Protein AF-A0A5T8J8W1-F1 (afdb_monomer_lite)

Sequence (77 aa):
MTTITKERIELFIKSPLENGLTRGEQMELARIALASLEREQIRREHAEWSDATFGNVGPIGPLKHLSKEALEAAAEP

Radius of gyration: 21.99 Å; chains: 1; bounding box: 56×22×48 Å

Structure (mmCIF, N/CA/C/O backbone):
data_AF-A0A5T8J8W1-F1
#
_entry.id   AF-A0A5T8J8W1-F1
#
loop_
_atom_site.group_PDB
_atom_site.id
_atom_site.type_symbol
_atom_site.label_atom_id
_atom_site.label_alt_id
_atom_site.label_comp_id
_atom_site.label_asym_id
_atom_site.label_entity_id
_atom_site.label_seq_id
_atom_site.pdbx_PDB_ins_code
_atom_site.Cartn_x
_atom_site.Cartn_y
_atom_site.Cartn_z
_atom_site.occupancy
_atom_site.B_iso_or_equiv
_atom_site.auth_seq_id
_atom_site.auth_comp_id
_atom_site.auth_asym_id
_atom_site.auth_atom_id
_atom_site.pdbx_PDB_model_num
ATOM 1 N N . MET A 1 1 ? -11.853 -12.201 -8.209 1.00 44.09 1 MET A N 1
ATOM 2 C CA . MET A 1 1 ? -11.431 -11.457 -7.003 1.00 44.09 1 MET A CA 1
ATOM 3 C C . MET A 1 1 ? -12.040 -10.070 -7.070 1.00 44.09 1 MET A C 1
ATOM 5 O O . MET A 1 1 ? -11.918 -9.433 -8.105 1.00 44.09 1 MET A O 1
ATOM 9 N N . THR A 1 2 ? -12.729 -9.623 -6.024 1.00 57.78 2 THR A N 1
ATOM 10 C CA . THR A 1 2 ? -13.203 -8.235 -5.914 1.00 57.78 2 THR A CA 1
ATOM 11 C C . THR A 1 2 ? -12.042 -7.359 -5.448 1.00 57.78 2 THR A C 1
ATOM 13 O O . THR A 1 2 ? -11.550 -7.548 -4.337 1.00 57.78 2 THR A O 1
ATOM 16 N N . THR A 1 3 ? -11.574 -6.441 -6.291 1.00 72.44 3 THR A N 1
ATOM 17 C CA . THR A 1 3 ? -10.491 -5.510 -5.946 1.00 72.44 3 THR A CA 1
ATOM 18 C C . THR A 1 3 ? -11.003 -4.485 -4.938 1.00 72.44 3 THR A C 1
ATOM 20 O O . THR A 1 3 ? -12.030 -3.848 -5.166 1.00 72.44 3 THR A O 1
ATOM 23 N N . ILE A 1 4 ? -10.311 -4.338 -3.809 1.00 87.44 4 ILE A N 1
ATOM 24 C CA . ILE A 1 4 ? -10.601 -3.269 -2.851 1.00 87.44 4 ILE A CA 1
ATOM 25 C C . ILE A 1 4 ? -10.240 -1.925 -3.500 1.00 87.44 4 ILE A C 1
ATOM 27 O O . ILE A 1 4 ? -9.168 -1.803 -4.083 1.00 87.44 4 ILE A O 1
ATOM 31 N N . THR A 1 5 ? -11.136 -0.938 -3.465 1.00 93.81 5 THR A N 1
ATOM 32 C CA . THR A 1 5 ? -10.881 0.385 -4.060 1.00 93.81 5 THR A CA 1
ATOM 33 C C . THR A 1 5 ? -10.486 1.398 -2.993 1.00 93.81 5 THR A C 1
ATOM 35 O O . THR A 1 5 ? -10.791 1.216 -1.807 1.00 93.81 5 THR A O 1
ATOM 38 N N . LYS A 1 6 ? -9.833 2.488 -3.410 1.00 93.81 6 LYS A N 1
ATOM 39 C CA . LYS A 1 6 ? -9.443 3.580 -2.511 1.00 93.81 6 LYS A CA 1
ATOM 40 C C . LYS A 1 6 ? -10.664 4.185 -1.813 1.00 93.81 6 LYS A C 1
ATOM 42 O O . LYS A 1 6 ? -10.643 4.364 -0.600 1.00 93.81 6 LYS A O 1
ATOM 47 N N . GLU A 1 7 ? -11.758 4.384 -2.542 1.00 95.00 7 GLU A N 1
ATOM 48 C CA . GLU A 1 7 ? -13.015 4.945 -2.028 1.00 95.00 7 GLU A CA 1
ATOM 49 C C . GLU A 1 7 ? -13.616 4.051 -0.941 1.00 95.00 7 GLU A C 1
ATOM 51 O O . GLU A 1 7 ? -14.147 4.535 0.060 1.00 95.00 7 GLU A O 1
ATOM 56 N N . ARG A 1 8 ? -13.502 2.726 -1.102 1.00 94.69 8 ARG A N 1
ATOM 57 C CA . ARG A 1 8 ? -13.985 1.782 -0.094 1.00 94.69 8 ARG A CA 1
ATOM 58 C C . ARG A 1 8 ? -13.139 1.817 1.178 1.00 94.69 8 ARG A C 1
ATOM 60 O O . ARG A 1 8 ? -13.697 1.680 2.265 1.00 94.69 8 ARG A O 1
ATOM 67 N N . ILE A 1 9 ? -11.829 2.039 1.063 1.00 95.12 9 ILE A N 1
ATOM 68 C CA . ILE A 1 9 ? -10.952 2.223 2.228 1.00 95.12 9 ILE A CA 1
ATOM 69 C C . ILE A 1 9 ? -11.233 3.569 2.908 1.00 95.12 9 ILE A C 1
ATOM 71 O O . ILE A 1 9 ? -11.312 3.629 4.132 1.00 95.12 9 ILE A O 1
ATOM 75 N N . GLU A 1 10 ? -11.468 4.639 2.147 1.00 94.62 10 GLU A N 1
ATOM 76 C CA . GLU A 1 10 ? -11.864 5.938 2.706 1.00 94.62 10 GLU A CA 1
ATOM 77 C C . GLU A 1 10 ? -13.194 5.862 3.464 1.00 94.62 10 GLU A C 1
ATOM 79 O O . GLU A 1 10 ? -13.330 6.450 4.540 1.00 94.62 10 GLU A O 1
ATOM 84 N N . LEU A 1 11 ? -14.164 5.110 2.939 1.00 94.50 11 LEU A N 1
ATOM 85 C CA . LEU A 1 11 ? -15.422 4.852 3.634 1.00 94.50 11 LEU A CA 1
ATOM 86 C C . LEU A 1 11 ? -15.193 4.075 4.937 1.00 94.50 11 LEU A C 1
ATOM 88 O O . LEU A 1 11 ? -15.747 4.449 5.966 1.00 94.50 11 LEU A O 1
ATOM 92 N N . PHE A 1 12 ? -14.342 3.049 4.917 1.00 93.81 12 PHE A N 1
ATOM 93 C CA . PHE A 1 12 ? -13.971 2.286 6.112 1.00 93.81 12 PHE A CA 1
ATOM 94 C C . PHE A 1 12 ? -13.285 3.158 7.180 1.00 93.81 12 PHE A C 1
ATOM 96 O O . PHE A 1 12 ? -13.558 3.024 8.372 1.00 93.81 12 PHE A O 1
ATOM 103 N N . ILE A 1 13 ? -12.455 4.121 6.769 1.00 95.12 13 ILE A N 1
ATOM 104 C CA . ILE A 1 13 ? -11.871 5.104 7.690 1.00 95.12 13 ILE A CA 1
ATOM 105 C C . ILE A 1 13 ? -12.968 5.997 8.285 1.00 95.12 13 ILE A C 1
ATOM 107 O O . ILE A 1 13 ? -12.975 6.215 9.497 1.00 95.12 13 ILE A O 1
ATOM 111 N N . LYS A 1 14 ? -13.899 6.517 7.477 1.00 95.56 14 LYS A N 1
ATOM 112 C CA . LYS A 1 14 ? -14.978 7.410 7.949 1.00 95.56 14 LYS A CA 1
ATOM 113 C C . LYS A 1 14 ? -15.996 6.697 8.841 1.00 95.56 14 LYS A C 1
ATOM 115 O O . LYS A 1 14 ? -16.534 7.310 9.759 1.00 95.56 14 LYS A O 1
ATOM 120 N N . SER A 1 15 ? -16.229 5.415 8.591 1.00 94.38 15 SER A N 1
ATOM 121 C CA . SER A 1 15 ? -17.230 4.597 9.270 1.00 94.38 15 SER A CA 1
ATOM 122 C C . SER A 1 15 ? -16.583 3.295 9.763 1.00 94.38 15 SER A C 1
ATOM 124 O O . SER A 1 15 ? -16.634 2.290 9.049 1.00 94.38 15 SER A O 1
ATOM 126 N N . PRO A 1 16 ? -15.940 3.314 10.952 1.00 89.38 16 PRO A N 1
ATOM 127 C CA . PRO A 1 16 ? -15.325 2.124 11.535 1.00 89.38 16 PRO A CA 1
ATOM 128 C C . PRO A 1 16 ? -16.342 1.004 11.751 1.00 89.38 16 PRO A C 1
ATOM 130 O O . PRO A 1 16 ? -17.524 1.253 11.985 1.00 89.38 16 PRO A O 1
ATOM 133 N N . LEU A 1 17 ? -15.860 -0.234 11.708 1.00 90.88 17 LEU A N 1
ATOM 134 C CA . LEU A 1 17 ? -16.687 -1.419 11.920 1.00 90.88 17 LEU A CA 1
ATOM 135 C C . LEU A 1 17 ? -16.782 -1.756 13.411 1.00 90.88 17 LEU A C 1
ATOM 137 O O . LEU A 1 17 ? -15.795 -1.677 14.140 1.00 90.88 17 LEU A O 1
ATOM 141 N N . GLU A 1 18 ? -17.948 -2.218 13.854 1.00 90.19 18 GLU A N 1
ATOM 142 C CA . GLU A 1 18 ? -18.144 -2.786 15.192 1.00 90.19 18 GLU A CA 1
ATOM 143 C C . GLU A 1 18 ? -17.832 -4.289 15.172 1.00 90.19 18 GLU A C 1
ATOM 145 O O . GLU A 1 18 ? -18.714 -5.140 15.240 1.00 90.19 18 GLU A O 1
ATOM 150 N N . ASN A 1 19 ? -16.554 -4.625 14.997 1.00 91.44 19 ASN A N 1
ATOM 151 C CA . ASN A 1 19 ? -16.089 -6.004 14.800 1.00 91.44 19 ASN A CA 1
ATOM 152 C C . ASN A 1 19 ? -15.055 -6.463 15.844 1.00 91.44 19 ASN A C 1
ATOM 154 O O . ASN A 1 19 ? -14.328 -7.425 15.610 1.00 91.44 19 ASN A O 1
ATOM 158 N N . GLY A 1 20 ? -14.966 -5.764 16.977 1.00 93.56 20 GLY A N 1
ATOM 159 C CA . GLY A 1 20 ? -14.028 -6.077 18.056 1.00 93.56 20 GLY A CA 1
ATOM 160 C C . GLY A 1 20 ? -12.599 -5.566 17.844 1.00 93.56 20 GLY A C 1
ATOM 161 O O . GLY A 1 20 ? -11.816 -5.626 18.787 1.00 93.56 20 GLY A O 1
ATOM 162 N N . LEU A 1 21 ? -12.260 -5.018 16.669 1.00 94.38 21 LEU A N 1
ATOM 163 C CA . LEU A 1 21 ? -10.990 -4.313 16.479 1.00 94.38 21 LEU A CA 1
ATOM 164 C C . LEU A 1 21 ? -11.059 -2.919 17.095 1.00 94.38 21 LEU A C 1
ATOM 166 O O . LEU A 1 21 ? -12.023 -2.172 16.891 1.00 94.38 21 LEU A O 1
ATOM 170 N N . THR A 1 22 ? -9.978 -2.529 17.758 1.00 96.25 22 THR A N 1
ATOM 171 C CA . THR A 1 22 ? -9.779 -1.154 18.209 1.00 96.25 22 THR A CA 1
ATOM 172 C C . THR 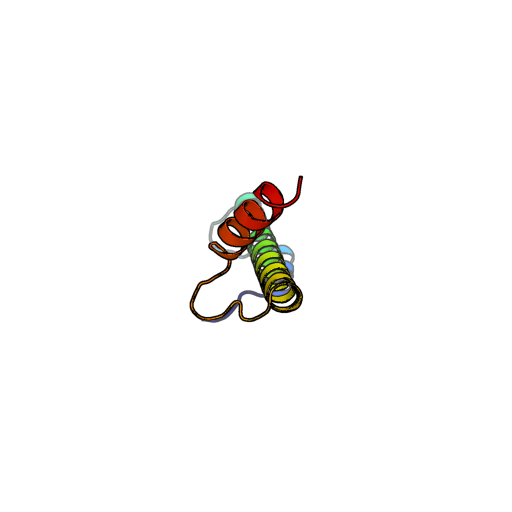A 1 22 ? -9.687 -0.204 17.017 1.00 96.25 22 THR A C 1
ATOM 174 O O . THR A 1 22 ? -9.291 -0.571 15.907 1.00 96.25 22 THR A O 1
ATOM 177 N N . ARG A 1 23 ? -9.992 1.078 17.246 1.00 95.06 23 ARG A N 1
ATOM 178 C CA . ARG A 1 23 ? -9.850 2.100 16.203 1.00 95.06 23 ARG A CA 1
ATOM 179 C C . ARG A 1 23 ? -8.416 2.182 15.662 1.00 95.06 23 ARG A C 1
ATOM 181 O O . ARG A 1 23 ? -8.249 2.415 14.471 1.00 95.06 23 ARG A O 1
ATOM 188 N N . GLY A 1 24 ? -7.405 1.968 16.507 1.00 95.88 24 GLY A N 1
ATOM 189 C CA . GLY A 1 24 ? -5.998 1.946 16.094 1.00 95.88 24 GLY A CA 1
ATOM 190 C C . GLY A 1 24 ? -5.700 0.827 15.097 1.00 95.88 24 GLY A C 1
ATOM 191 O O . GLY A 1 24 ? -5.150 1.092 14.032 1.00 95.88 24 GLY A O 1
ATOM 192 N N . GLU A 1 25 ? -6.145 -0.397 15.388 1.00 96.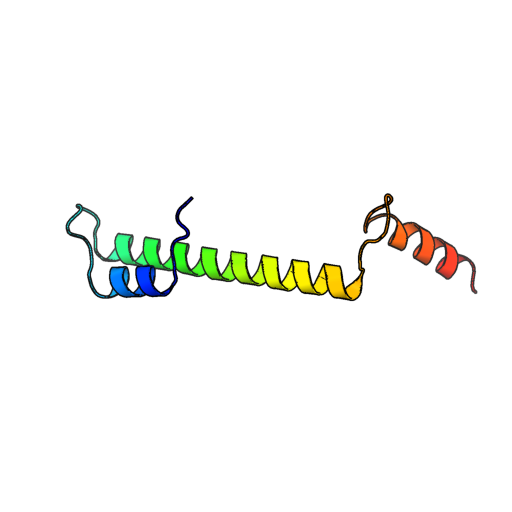56 25 GLU A N 1
ATOM 193 C CA . GLU A 1 25 ? -5.982 -1.546 14.484 1.00 96.56 25 GLU A CA 1
ATOM 194 C C . GLU A 1 25 ? -6.723 -1.336 13.160 1.00 96.56 25 GLU A C 1
ATOM 196 O O . GLU A 1 25 ? -6.188 -1.633 12.094 1.00 96.56 25 GLU A O 1
ATOM 201 N N . GLN A 1 26 ? -7.930 -0.761 13.199 1.00 95.75 26 GLN A N 1
ATOM 202 C CA . GLN A 1 26 ? -8.673 -0.439 11.977 1.00 95.75 26 GLN A CA 1
ATOM 203 C C . GLN A 1 26 ? -7.945 0.606 11.120 1.00 95.75 26 GLN A C 1
ATOM 205 O O . GLN A 1 26 ? -7.881 0.467 9.899 1.00 95.75 26 GLN A O 1
ATOM 210 N N . MET A 1 27 ? -7.350 1.628 11.737 1.00 96.44 27 MET A N 1
ATOM 211 C CA . MET A 1 27 ? -6.551 2.618 11.009 1.00 96.44 27 MET A CA 1
ATOM 212 C C . MET A 1 27 ? -5.280 2.007 10.411 1.00 96.44 27 MET A C 1
ATOM 214 O O . MET A 1 27 ? -4.923 2.346 9.282 1.00 96.44 27 MET A O 1
ATOM 218 N N . GLU A 1 28 ? -4.630 1.082 11.118 1.00 97.12 28 GLU A N 1
ATOM 219 C CA . GLU A 1 28 ? -3.441 0.395 10.608 1.00 97.12 28 GLU A CA 1
ATOM 220 C C . GLU A 1 28 ? -3.777 -0.501 9.409 1.00 97.12 28 GLU A C 1
ATOM 222 O O . GLU A 1 28 ? -3.101 -0.450 8.382 1.00 97.12 28 GLU A O 1
ATOM 227 N N . LEU A 1 29 ? -4.891 -1.237 9.468 1.00 95.38 29 LEU A N 1
ATOM 228 C CA . LEU A 1 29 ? -5.380 -2.009 8.323 1.00 95.38 29 LEU A CA 1
ATOM 229 C C . LEU A 1 29 ? -5.688 -1.119 7.115 1.00 95.38 29 LEU A C 1
ATOM 231 O O . LEU A 1 29 ? -5.329 -1.465 5.988 1.00 95.38 29 LEU A O 1
ATOM 235 N N . ALA A 1 30 ? -6.316 0.039 7.335 1.00 95.81 30 ALA A N 1
ATOM 236 C CA . ALA A 1 30 ? -6.584 0.993 6.263 1.00 95.81 30 ALA A CA 1
ATOM 237 C C . ALA A 1 30 ? -5.283 1.525 5.639 1.00 95.81 30 ALA A C 1
ATOM 239 O O . ALA A 1 30 ? -5.180 1.620 4.415 1.00 95.81 30 ALA A O 1
ATOM 240 N N . ARG A 1 31 ? -4.267 1.811 6.463 1.00 96.81 31 ARG A N 1
ATOM 241 C CA . ARG A 1 31 ? -2.942 2.250 6.006 1.00 96.81 31 ARG A CA 1
ATOM 242 C C . ARG A 1 31 ? -2.253 1.188 5.150 1.00 96.81 31 ARG A C 1
ATOM 244 O O . ARG A 1 31 ? -1.767 1.511 4.067 1.00 96.81 31 ARG A O 1
ATOM 251 N N . ILE A 1 32 ? -2.246 -0.065 5.604 1.00 97.06 32 ILE A N 1
ATOM 252 C CA . ILE A 1 32 ? -1.668 -1.196 4.861 1.00 97.06 32 ILE A CA 1
ATOM 253 C C . ILE A 1 32 ? -2.393 -1.383 3.524 1.00 97.06 32 ILE A C 1
ATOM 255 O O . ILE A 1 32 ? -1.749 -1.550 2.486 1.00 97.06 32 ILE A O 1
ATOM 259 N N . ALA A 1 33 ? -3.726 -1.313 3.527 1.00 95.62 33 ALA A N 1
ATOM 260 C CA . ALA A 1 33 ? -4.521 -1.448 2.313 1.00 95.62 33 ALA A CA 1
ATOM 261 C C . ALA A 1 33 ? -4.227 -0.325 1.300 1.00 95.62 33 ALA A C 1
ATOM 263 O O . ALA A 1 33 ? -4.042 -0.613 0.117 1.00 95.62 33 ALA A O 1
ATOM 264 N N . LEU A 1 34 ? -4.114 0.931 1.751 1.00 96.06 34 LEU A N 1
ATOM 265 C CA . LEU A 1 34 ? -3.746 2.062 0.887 1.00 96.06 34 LEU A CA 1
ATOM 266 C C . LEU A 1 34 ? -2.338 1.903 0.302 1.00 96.06 34 LEU A C 1
ATOM 268 O O . LEU A 1 34 ? -2.171 2.032 -0.909 1.00 96.06 34 LEU A O 1
ATOM 272 N N . ALA A 1 35 ? -1.350 1.551 1.130 1.00 96.00 35 ALA A N 1
ATOM 273 C CA . ALA A 1 35 ? 0.019 1.316 0.669 1.00 96.00 35 ALA A CA 1
ATOM 274 C C . ALA A 1 35 ? 0.096 0.168 -0.354 1.00 96.00 35 ALA A C 1
ATOM 276 O O . ALA A 1 35 ? 0.861 0.226 -1.318 1.00 96.00 35 ALA A O 1
ATOM 277 N N . SER A 1 36 ? -0.723 -0.875 -0.185 1.00 95.19 36 SER A N 1
ATOM 278 C CA . SER A 1 36 ? -0.804 -1.968 -1.154 1.00 95.19 36 SER A CA 1
ATOM 279 C C . SER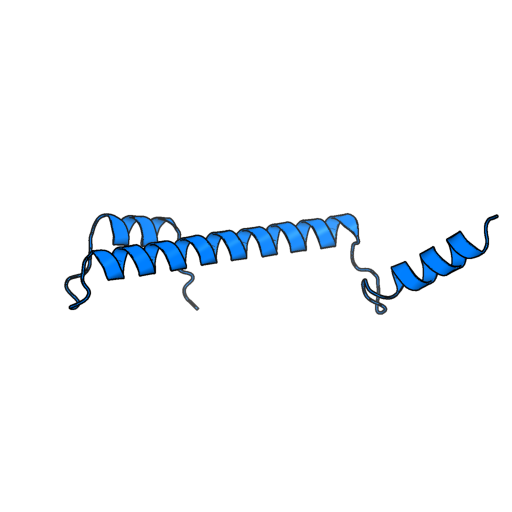 A 1 36 ? -1.387 -1.524 -2.498 1.00 95.19 36 SER A C 1
ATOM 281 O O . SER A 1 36 ? -0.944 -2.030 -3.530 1.00 95.19 36 SER A O 1
ATOM 283 N N . LEU A 1 37 ? -2.370 -0.617 -2.505 1.00 94.50 37 LEU A N 1
ATOM 284 C CA . LEU A 1 37 ? -2.935 -0.072 -3.744 1.00 94.50 37 LEU A CA 1
ATOM 285 C C . LEU A 1 37 ? -1.930 0.813 -4.478 1.00 94.50 37 LEU A C 1
ATOM 287 O O . LEU A 1 37 ? -1.758 0.659 -5.684 1.00 94.50 37 LEU A O 1
ATOM 291 N N . GLU A 1 38 ? -1.226 1.678 -3.753 1.00 94.75 38 GLU A N 1
ATOM 292 C CA . GLU A 1 38 ? -0.173 2.524 -4.320 1.00 94.75 38 GLU A CA 1
ATOM 293 C C . GLU A 1 38 ? 0.954 1.679 -4.926 1.00 94.75 38 GLU A C 1
ATOM 295 O O . GLU A 1 38 ? 1.359 1.890 -6.068 1.00 94.75 38 GLU A O 1
ATOM 300 N N . ARG A 1 39 ? 1.401 0.636 -4.217 1.00 94.94 39 ARG A N 1
ATOM 301 C CA . ARG A 1 39 ? 2.404 -0.296 -4.746 1.00 94.94 39 ARG A CA 1
ATOM 302 C C . ARG A 1 39 ? 1.930 -1.008 -6.013 1.00 94.94 39 ARG A C 1
ATOM 304 O O . ARG A 1 39 ? 2.729 -1.239 -6.918 1.00 94.94 39 ARG A O 1
ATOM 311 N N . GLU A 1 40 ? 0.663 -1.405 -6.072 1.00 93.25 40 GLU A N 1
ATOM 312 C CA . GLU A 1 40 ? 0.093 -2.027 -7.268 1.00 93.25 40 GLU A CA 1
ATOM 313 C C . GLU A 1 40 ? 0.062 -1.052 -8.446 1.00 93.25 40 GLU A C 1
ATOM 315 O O . GLU A 1 40 ? 0.441 -1.436 -9.552 1.00 93.25 40 GLU A O 1
ATOM 320 N N . GLN A 1 41 ? -0.317 0.202 -8.205 1.00 93.31 41 GLN A N 1
ATOM 321 C CA . GLN A 1 41 ? -0.280 1.250 -9.220 1.00 93.31 41 GLN A CA 1
ATOM 322 C C . GLN A 1 41 ? 1.142 1.459 -9.753 1.00 93.31 41 GLN A C 1
ATOM 324 O O . GLN A 1 41 ? 1.349 1.357 -10.958 1.00 93.31 41 GLN A O 1
ATOM 329 N N . ILE A 1 42 ? 2.131 1.626 -8.870 1.00 93.81 42 ILE A N 1
ATOM 330 C CA . ILE A 1 42 ? 3.540 1.786 -9.262 1.00 93.81 42 ILE A CA 1
ATOM 331 C C . ILE A 1 42 ? 4.017 0.594 -10.098 1.00 93.81 42 ILE A C 1
ATOM 333 O O . ILE A 1 42 ? 4.715 0.771 -11.092 1.00 93.81 42 ILE A O 1
ATOM 337 N N . ARG A 1 43 ? 3.640 -0.640 -9.731 1.00 93.56 43 ARG A N 1
ATOM 338 C CA . ARG A 1 43 ? 4.006 -1.826 -10.523 1.00 93.56 43 ARG A CA 1
ATOM 339 C C . ARG A 1 43 ? 3.397 -1.806 -11.919 1.00 93.56 43 ARG A C 1
ATOM 341 O O . ARG A 1 43 ? 4.064 -2.244 -12.851 1.00 93.56 43 ARG A O 1
ATOM 348 N N . ARG A 1 44 ? 2.157 -1.336 -12.059 1.00 91.00 44 ARG A N 1
ATOM 349 C CA . ARG A 1 44 ? 1.497 -1.206 -13.364 1.00 91.00 44 ARG A CA 1
ATOM 350 C C . ARG A 1 44 ? 2.158 -0.133 -14.209 1.00 91.00 44 ARG A C 1
ATOM 352 O O . ARG A 1 44 ? 2.562 -0.438 -15.319 1.00 91.00 44 ARG A O 1
ATOM 359 N N . GLU A 1 45 ? 2.359 1.055 -13.651 1.00 93.50 45 GLU A N 1
ATOM 360 C CA . GLU A 1 45 ? 3.047 2.157 -14.330 1.00 93.50 45 GLU A CA 1
ATOM 361 C C . GLU A 1 45 ? 4.463 1.749 -14.753 1.00 93.50 45 GLU A C 1
ATOM 363 O O . GLU A 1 45 ? 4.879 2.005 -15.877 1.00 93.50 45 GLU A O 1
ATOM 368 N N . HIS A 1 46 ? 5.191 1.033 -13.891 1.00 90.88 46 HIS A N 1
ATOM 369 C CA . HIS A 1 46 ? 6.507 0.498 -14.230 1.00 90.88 46 HIS A CA 1
ATOM 370 C C . HIS A 1 46 ? 6.441 -0.569 -15.331 1.00 90.88 46 HIS A C 1
ATOM 372 O O . HIS A 1 46 ? 7.316 -0.613 -16.192 1.00 90.88 46 HIS A O 1
ATOM 378 N N . ALA A 1 47 ? 5.435 -1.449 -15.315 1.00 86.31 47 ALA A N 1
ATOM 379 C CA . ALA A 1 47 ? 5.250 -2.445 -16.367 1.00 86.31 47 ALA A CA 1
ATOM 380 C C . ALA A 1 47 ? 4.919 -1.784 -17.713 1.00 86.31 47 ALA A C 1
ATOM 382 O O . ALA A 1 47 ? 5.523 -2.144 -18.717 1.00 86.31 47 ALA A O 1
ATOM 383 N N . GLU A 1 48 ? 4.032 -0.788 -17.720 1.00 89.50 48 GLU A N 1
ATOM 384 C CA . GLU A 1 48 ? 3.683 0.005 -18.904 1.00 89.50 48 GLU A CA 1
ATOM 385 C C . GLU A 1 48 ? 4.887 0.788 -19.429 1.00 89.50 48 GLU A C 1
ATOM 387 O O . GLU A 1 48 ? 5.173 0.746 -20.622 1.00 89.50 48 GLU A O 1
ATOM 392 N N . TRP A 1 49 ? 5.643 1.451 -18.550 1.00 91.56 49 TRP A N 1
ATOM 393 C CA . TRP A 1 49 ? 6.876 2.137 -18.931 1.00 91.56 49 TRP A CA 1
ATOM 394 C C . TRP A 1 49 ? 7.912 1.166 -19.503 1.00 91.56 49 TRP A C 1
ATOM 396 O O . TRP A 1 49 ? 8.532 1.466 -20.523 1.00 91.56 49 TRP A O 1
ATOM 406 N N . SER A 1 50 ? 8.101 0.003 -18.872 1.00 85.81 50 SER A N 1
ATOM 407 C CA . SER A 1 50 ? 9.048 -1.011 -19.339 1.00 85.81 50 SER A CA 1
ATOM 408 C C . SER A 1 50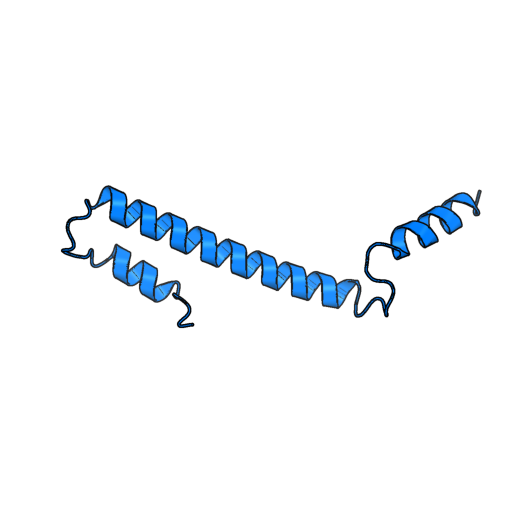 ? 8.633 -1.568 -20.696 1.00 85.81 50 SER A C 1
ATOM 410 O O . SER A 1 50 ? 9.487 -1.751 -21.558 1.00 85.81 50 SER A O 1
ATOM 412 N N . ASP A 1 51 ? 7.345 -1.831 -20.898 1.00 83.81 51 ASP A N 1
ATOM 413 C CA . ASP A 1 51 ? 6.822 -2.299 -22.180 1.00 83.81 51 ASP A CA 1
ATOM 414 C C . ASP A 1 51 ? 6.936 -1.208 -23.253 1.00 83.81 51 ASP A C 1
ATOM 416 O O . ASP A 1 51 ? 7.378 -1.476 -24.361 1.00 83.81 51 ASP A O 1
ATOM 420 N N . ALA A 1 52 ? 6.662 0.055 -22.926 1.00 85.19 52 ALA A N 1
ATOM 421 C CA . ALA A 1 52 ? 6.822 1.163 -23.867 1.00 85.19 52 ALA A CA 1
ATOM 422 C C . ALA A 1 52 ? 8.295 1.445 -24.224 1.00 85.19 52 ALA A C 1
ATOM 424 O O . ALA A 1 52 ? 8.595 1.814 -25.358 1.00 85.19 52 ALA A O 1
ATOM 425 N N . THR A 1 53 ? 9.210 1.288 -23.262 1.00 81.25 53 THR A N 1
ATOM 426 C CA . THR A 1 53 ? 10.639 1.609 -23.427 1.00 81.25 53 THR A CA 1
ATOM 427 C C . THR A 1 53 ? 11.396 0.484 -24.115 1.00 81.25 53 THR A C 1
ATOM 429 O O . THR A 1 53 ? 12.196 0.732 -25.014 1.00 81.25 53 THR A O 1
ATOM 432 N N . PHE A 1 54 ? 11.159 -0.755 -23.688 1.00 77.06 54 PHE A N 1
ATOM 433 C CA . PHE A 1 54 ? 11.902 -1.917 -24.169 1.00 77.06 54 PHE A CA 1
ATOM 434 C C . PHE A 1 54 ? 11.104 -2.746 -25.181 1.00 77.06 54 PHE A C 1
ATOM 436 O O . PHE A 1 54 ? 11.696 -3.508 -25.946 1.00 77.06 54 PHE A O 1
ATOM 443 N N . GLY A 1 55 ? 9.779 -2.593 -25.228 1.00 72.88 55 GLY A N 1
ATOM 444 C CA . GLY A 1 55 ? 8.906 -3.398 -26.072 1.00 72.88 55 GLY A CA 1
ATOM 445 C C . GLY A 1 55 ? 8.939 -4.880 -25.714 1.00 72.88 55 GLY A C 1
ATOM 446 O O . GLY A 1 55 ? 9.482 -5.327 -24.700 1.00 72.88 55 GLY A O 1
ATOM 447 N N . ASN A 1 56 ? 8.414 -5.683 -26.634 1.00 65.12 56 ASN A N 1
ATOM 448 C CA . ASN A 1 56 ? 8.644 -7.117 -26.636 1.00 65.12 56 ASN A CA 1
ATOM 449 C C . ASN A 1 56 ? 10.086 -7.384 -27.101 1.00 65.12 56 ASN A C 1
ATOM 451 O O . ASN A 1 56 ? 10.340 -7.496 -28.301 1.00 65.12 56 ASN A O 1
ATOM 455 N N . VAL A 1 57 ? 11.029 -7.512 -26.163 1.00 58.09 57 VAL A N 1
ATOM 456 C CA . VAL A 1 57 ? 12.454 -7.857 -26.400 1.00 58.09 57 VAL A CA 1
ATOM 457 C C . VAL A 1 57 ? 12.678 -9.278 -26.973 1.00 58.09 57 VAL A C 1
ATOM 459 O O . VAL A 1 57 ? 13.728 -9.898 -26.796 1.00 58.09 57 VAL A O 1
ATOM 462 N N . GLY A 1 58 ? 11.691 -9.830 -27.686 1.00 55.38 58 GLY A N 1
ATOM 463 C CA . GLY A 1 58 ? 11.735 -11.148 -28.307 1.00 55.38 58 GLY A CA 1
ATOM 464 C C . GLY A 1 58 ? 11.876 -12.299 -27.295 1.00 55.38 58 GLY A C 1
ATOM 465 O O . GLY A 1 58 ? 11.828 -12.092 -26.081 1.00 55.38 58 GLY A O 1
ATOM 466 N N . PRO A 1 59 ? 12.096 -13.546 -27.761 1.00 56.19 59 PRO A N 1
ATOM 467 C CA . PRO A 1 59 ? 12.137 -14.750 -26.913 1.00 56.19 59 PRO A CA 1
ATOM 468 C C . PRO A 1 59 ? 13.304 -14.781 -25.907 1.00 56.19 59 PRO A C 1
ATOM 470 O O . PRO A 1 59 ? 13.459 -15.741 -25.155 1.00 56.19 59 PRO A O 1
ATOM 473 N N . ILE A 1 60 ? 14.159 -13.760 -25.923 1.00 51.53 60 ILE A N 1
ATOM 474 C CA . ILE A 1 60 ? 15.420 -13.704 -25.196 1.00 51.53 60 ILE A CA 1
ATOM 475 C C . ILE A 1 60 ? 15.303 -12.904 -23.884 1.00 51.53 60 ILE A C 1
ATOM 477 O O . ILE A 1 60 ? 16.066 -13.175 -22.951 1.00 51.53 60 ILE A O 1
ATOM 481 N N . GLY A 1 61 ? 14.305 -12.024 -23.758 1.00 51.22 61 GLY A N 1
ATOM 482 C CA . GLY A 1 61 ? 14.008 -11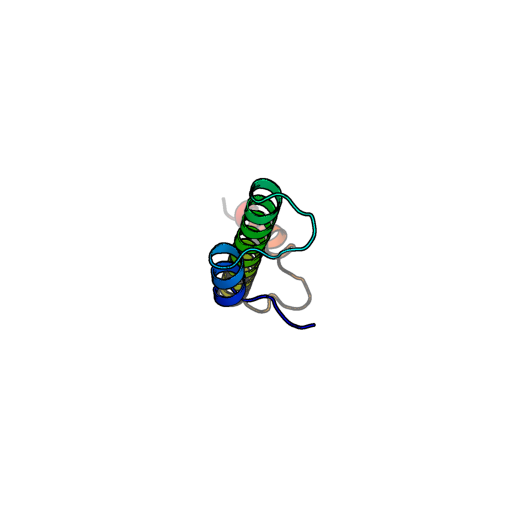.315 -22.514 1.00 51.22 61 GLY A CA 1
ATOM 483 C C . GLY A 1 61 ? 15.027 -10.220 -22.141 1.00 51.22 61 GLY A C 1
ATOM 484 O O . GLY A 1 61 ? 16.127 -10.151 -22.696 1.00 51.22 61 GLY A O 1
ATOM 485 N N . PRO A 1 62 ? 14.693 -9.368 -21.152 1.00 54.66 62 PRO A N 1
ATOM 486 C CA . PRO A 1 62 ? 15.440 -8.144 -20.824 1.00 54.66 62 PRO A CA 1
ATOM 487 C C . PRO A 1 62 ? 16.876 -8.383 -20.314 1.00 54.66 62 PRO A C 1
ATOM 489 O O . PRO A 1 62 ? 17.696 -7.473 -20.304 1.00 54.66 62 PRO A O 1
ATOM 492 N N . LEU A 1 63 ? 17.221 -9.616 -19.932 1.00 55.56 63 LEU A N 1
ATOM 493 C CA . LEU A 1 63 ? 18.507 -9.968 -19.318 1.00 55.56 63 LEU A CA 1
ATOM 494 C C . LEU A 1 63 ? 19.653 -10.240 -20.306 1.00 55.56 63 LEU A C 1
ATOM 496 O O . LEU A 1 63 ? 20.803 -10.263 -19.872 1.00 55.56 63 LEU A O 1
ATOM 500 N N . LYS A 1 64 ? 19.394 -10.448 -21.609 1.00 52.50 64 LYS A N 1
ATOM 501 C CA . LYS A 1 64 ? 20.486 -10.711 -22.578 1.00 52.50 64 LYS A CA 1
ATOM 502 C C . LYS A 1 64 ? 20.834 -9.535 -23.489 1.00 52.50 64 LYS A C 1
ATOM 504 O O . LYS A 1 64 ? 21.863 -9.601 -24.155 1.00 52.50 64 LYS A O 1
ATOM 509 N N . HIS A 1 65 ? 20.041 -8.464 -23.487 1.00 57.88 65 HIS A N 1
ATOM 510 C CA . HIS A 1 65 ? 20.404 -7.224 -24.181 1.00 57.88 65 HIS A CA 1
ATOM 511 C C . HIS A 1 65 ? 21.632 -6.567 -23.535 1.00 57.88 65 HIS A C 1
ATOM 513 O O . HIS A 1 65 ? 22.580 -6.255 -24.247 1.00 57.88 65 HIS A O 1
ATOM 519 N N . LEU A 1 66 ? 21.703 -6.531 -22.195 1.00 57.28 66 LEU A N 1
ATOM 520 C CA . LEU A 1 66 ? 22.898 -6.081 -21.463 1.00 57.28 66 LEU A CA 1
ATOM 521 C C . LEU A 1 66 ? 24.161 -6.868 -21.834 1.00 57.28 66 LEU A C 1
ATOM 523 O O . LEU A 1 66 ? 25.237 -6.295 -21.939 1.00 57.28 66 LEU A O 1
ATOM 527 N N . SER A 1 67 ? 24.042 -8.182 -22.046 1.00 61.38 67 SER A N 1
ATOM 528 C CA . SER A 1 67 ? 25.193 -9.009 -22.417 1.00 61.38 67 SER A CA 1
ATOM 529 C C . SER A 1 67 ? 25.679 -8.727 -23.838 1.00 61.38 67 SER A C 1
ATOM 531 O O . SER A 1 67 ? 26.855 -8.939 -24.110 1.00 61.38 67 SER A O 1
ATOM 533 N N . LYS A 1 68 ? 24.796 -8.279 -24.738 1.00 61.25 68 LYS A N 1
ATOM 534 C CA . LYS A 1 68 ? 25.159 -7.912 -26.108 1.00 61.25 68 LYS A CA 1
ATOM 535 C C . LYS A 1 68 ? 25.747 -6.500 -26.160 1.00 61.25 68 LYS A C 1
ATOM 537 O O . LYS A 1 68 ? 26.832 -6.336 -26.701 1.00 61.25 68 LYS A O 1
ATOM 542 N N . GLU A 1 69 ? 25.093 -5.528 -25.528 1.00 64.25 69 GLU A N 1
ATOM 543 C CA . GLU A 1 69 ? 25.578 -4.141 -25.470 1.00 64.25 69 GLU A CA 1
ATOM 544 C C . GLU A 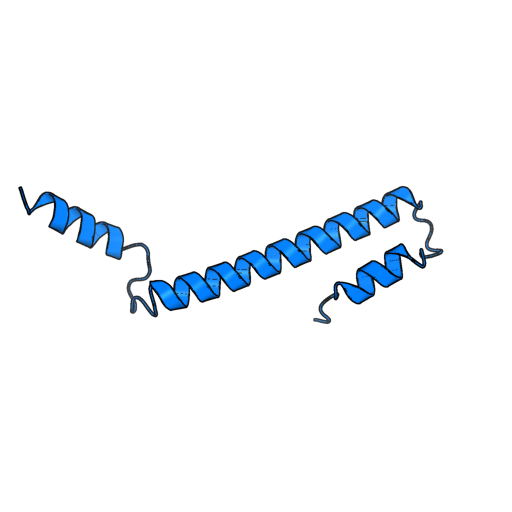1 69 ? 26.917 -4.032 -24.729 1.00 64.25 69 GLU A C 1
ATOM 546 O O . GLU A 1 69 ? 27.800 -3.307 -25.173 1.00 64.25 69 GLU A O 1
ATOM 551 N N . ALA A 1 70 ? 27.132 -4.803 -23.655 1.00 70.19 70 ALA A N 1
ATOM 552 C CA . ALA A 1 70 ? 28.424 -4.833 -22.965 1.00 70.19 70 ALA A CA 1
ATOM 553 C C . ALA A 1 70 ? 29.554 -5.424 -23.826 1.00 70.19 70 ALA A C 1
ATOM 555 O O . ALA A 1 70 ? 30.699 -4.994 -23.709 1.00 70.19 70 ALA A O 1
ATOM 556 N N . LEU A 1 71 ? 29.251 -6.407 -24.682 1.00 69.44 71 LEU A N 1
ATOM 557 C CA . LEU A 1 71 ? 30.233 -6.981 -25.606 1.00 69.44 71 LEU A CA 1
ATOM 558 C C . LEU A 1 71 ? 30.542 -6.032 -26.771 1.00 69.44 71 LEU A C 1
ATOM 560 O O . LEU A 1 71 ? 31.694 -5.956 -27.184 1.00 69.44 71 LEU A O 1
ATOM 564 N N . GLU A 1 72 ? 29.546 -5.300 -27.275 1.00 69.81 72 GLU A N 1
ATOM 565 C CA . GLU A 1 72 ? 29.729 -4.289 -28.326 1.00 69.81 72 GLU A CA 1
ATOM 566 C C . GLU A 1 72 ? 30.494 -3.061 -27.797 1.00 69.81 72 GLU A C 1
ATOM 568 O O . GLU A 1 72 ? 31.469 -2.646 -28.417 1.00 69.81 72 GLU A O 1
ATOM 573 N N . ALA A 1 73 ? 30.168 -2.562 -26.598 1.00 73.50 73 ALA A N 1
ATOM 574 C CA . ALA A 1 73 ? 30.902 -1.470 -25.946 1.00 73.50 73 ALA A CA 1
ATOM 575 C C . ALA A 1 73 ? 32.345 -1.846 -25.558 1.00 73.50 73 ALA A C 1
ATOM 577 O O . ALA A 1 73 ? 33.209 -0.981 -25.490 1.00 73.50 73 ALA A O 1
ATOM 578 N N . ALA A 1 74 ? 32.626 -3.129 -25.307 1.00 67.94 74 ALA A N 1
ATOM 579 C CA . ALA A 1 74 ? 33.991 -3.618 -25.103 1.00 67.94 74 ALA A CA 1
ATOM 580 C C . ALA A 1 74 ? 34.789 -3.762 -26.416 1.00 67.94 74 ALA A C 1
ATOM 582 O O . ALA A 1 74 ? 36.007 -3.941 -26.364 1.00 67.94 74 ALA A O 1
ATOM 583 N N . ALA A 1 75 ? 34.119 -3.731 -27.573 1.00 73.06 75 ALA A N 1
ATOM 584 C CA . ALA A 1 75 ? 34.724 -3.905 -28.892 1.00 73.06 75 ALA A CA 1
ATOM 585 C C . ALA A 1 75 ? 34.982 -2.581 -29.639 1.00 73.06 75 ALA A C 1
ATOM 587 O O . ALA A 1 75 ? 35.778 -2.578 -30.578 1.00 73.06 75 ALA A O 1
ATOM 588 N N . GLU A 1 76 ? 34.359 -1.472 -29.229 1.00 59.31 76 GLU A N 1
ATOM 589 C CA . GLU A 1 76 ? 34.671 -0.120 -29.712 1.00 59.31 76 GLU A CA 1
ATOM 590 C C . GLU A 1 76 ? 35.659 0.571 -28.738 1.00 59.31 76 GLU A C 1
ATOM 592 O O . GLU A 1 76 ? 35.272 0.854 -27.605 1.00 59.31 76 GLU A O 1
ATOM 597 N N . PRO A 1 77 ? 36.941 0.786 -29.115 1.00 63.94 77 PRO A N 1
ATOM 598 C CA . PRO A 1 77 ? 37.948 1.430 -28.260 1.00 63.94 77 PRO A CA 1
ATOM 599 C C . PRO A 1 77 ? 37.853 2.962 -28.211 1.00 63.94 77 PRO A C 1
ATOM 601 O O . PRO A 1 77 ? 37.456 3.579 -29.228 1.00 63.94 77 PRO A O 1
#

Organism: Salmonella enterica (NCBI:txid28901)

pLDDT: mean 82.2, std 15.9, range [44.09, 97.12]

Secondary structure (DSSP, 8-state):
--PPPHHHHHHHHHS---SS--HHHHHHHHHHHHHHHHHHHHHHHHHHHHHHHH---GGG-TTTHHHHHHHHHTT--

InterPro domains:
  IPR007538 dATP/dGTP diphosphohydrolase MazZ [PF04447] (42-77)

Foldseek 3Di:
DDQDDLVNLVVCLVPPDPPPDDNVVSVVVSVVSVVVVVVVVVVVVVVVVCCVPCNCVDPPDPVCVCVVVVVVVVVPD